Protein AF-A0A7X6AQC9-F1 (afdb_monomer_lite)

Foldseek 3Di:
DDDDDDDDLCQPPAQFVVVPNQAGDQPPFPDNDDPDDRSDGDVVSNVRSVCCVVPVVVVVVVVCVVVVHDD

pLDDT: mean 96.55, std 2.47, range [87.31, 98.81]

Sequence (71 aa):
LAVNFVLNYEEGAEYSIADGDGHTDASLSEVATPRVPRGDRDLGAESMFEYGSRVGFWRIHRLFRDHGLPL

Secondary structure (DSSP, 8-state):
----------TTSS--TTTT-SS---SSSS-SS-SS-TTS--HHHHHHHHHIIIIIHHHHHHHHHHTT---

Structure (mmCIF, N/CA/C/O backbone):
data_AF-A0A7X6AQC9-F1
#
_entry.id   AF-A0A7X6AQC9-F1
#
loop_
_atom_site.group_PDB
_atom_site.id
_atom_site.type_symbol
_atom_site.label_atom_id
_atom_site.label_alt_id
_atom_site.label_comp_id
_atom_site.label_asym_id
_atom_site.label_entity_id
_atom_site.label_seq_id
_atom_site.pdbx_PDB_ins_code
_atom_site.Cartn_x
_atom_site.Cartn_y
_atom_site.Cartn_z
_atom_site.occupancy
_atom_site.B_iso_or_equiv
_atom_site.auth_seq_id
_atom_site.auth_comp_id
_atom_site.auth_asym_id
_atom_site.auth_atom_id
_atom_site.pdbx_PDB_model_num
ATOM 1 N N . LEU A 1 1 ? -2.436 4.629 31.616 1.00 91.00 1 LEU A N 1
ATOM 2 C CA . LEU A 1 1 ? -1.783 4.241 30.348 1.00 91.00 1 LEU A CA 1
ATOM 3 C C . LEU A 1 1 ? -2.576 4.872 29.214 1.00 91.00 1 LEU A C 1
ATOM 5 O O . LEU A 1 1 ? -3.794 4.766 29.252 1.00 91.00 1 LEU A O 1
ATOM 9 N N . ALA A 1 2 ? -1.915 5.536 28.269 1.00 97.06 2 ALA A N 1
ATOM 10 C CA . ALA A 1 2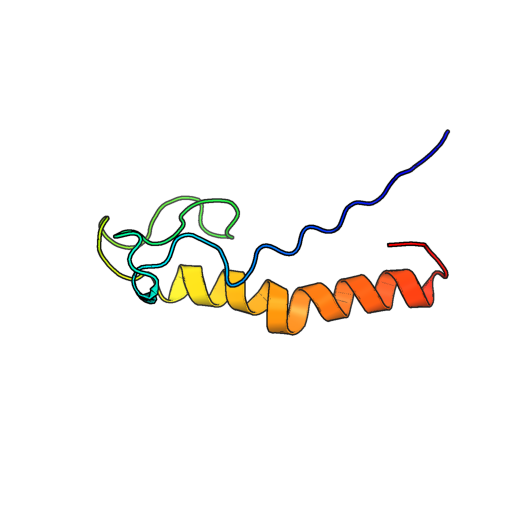 ? -2.528 5.995 27.024 1.00 97.06 2 ALA A CA 1
ATOM 11 C C . ALA A 1 2 ? -1.889 5.214 25.871 1.00 97.06 2 ALA A C 1
ATOM 13 O O . ALA A 1 2 ? -0.675 5.015 25.879 1.00 97.06 2 ALA A O 1
ATOM 14 N N . VAL A 1 3 ? -2.704 4.746 24.927 1.00 97.12 3 VAL A N 1
ATOM 15 C CA . VAL A 1 3 ? -2.254 3.981 23.757 1.00 97.12 3 VAL A CA 1
ATOM 16 C C . VAL A 1 3 ? -2.601 4.785 22.511 1.00 97.12 3 VAL A C 1
ATOM 18 O O . VAL A 1 3 ? -3.723 5.275 22.403 1.00 97.12 3 VAL A O 1
ATOM 21 N N . ASN A 1 4 ? -1.637 4.926 21.602 1.00 97.81 4 ASN A N 1
ATOM 22 C CA . ASN A 1 4 ? -1.808 5.593 20.317 1.00 97.81 4 ASN A CA 1
ATOM 23 C C . ASN A 1 4 ? -1.452 4.611 19.196 1.00 97.81 4 ASN A C 1
ATOM 25 O O . ASN A 1 4 ? -0.314 4.141 19.145 1.00 97.81 4 ASN A O 1
ATOM 29 N N . PHE A 1 5 ? -2.417 4.286 18.339 1.00 98.25 5 PHE A N 1
ATOM 30 C CA . PHE A 1 5 ? -2.187 3.454 17.161 1.00 98.25 5 PHE A CA 1
ATOM 31 C C . PHE A 1 5 ? -1.826 4.344 15.976 1.00 98.25 5 PHE A C 1
ATOM 33 O O . PHE A 1 5 ? -2.407 5.409 15.801 1.00 98.25 5 PHE A O 1
ATOM 40 N N . VAL A 1 6 ? -0.871 3.897 15.164 1.00 98.25 6 VAL A N 1
ATOM 41 C CA . VAL A 1 6 ? -0.472 4.582 13.933 1.00 98.25 6 VAL A CA 1
ATOM 42 C C . VAL A 1 6 ? -0.553 3.571 12.803 1.00 98.25 6 VAL A C 1
ATOM 44 O O . VAL A 1 6 ? 0.024 2.488 12.903 1.00 98.25 6 VAL A O 1
ATOM 47 N N . LEU A 1 7 ? -1.285 3.923 11.750 1.00 98.12 7 LEU A N 1
ATOM 48 C CA . LEU A 1 7 ? -1.326 3.173 10.504 1.00 98.12 7 LEU A CA 1
ATOM 49 C C . LEU A 1 7 ? -0.678 4.026 9.423 1.00 98.12 7 LEU A C 1
ATOM 51 O O . LEU A 1 7 ? -1.252 5.024 8.991 1.00 98.12 7 LEU A O 1
ATOM 55 N N . ASN A 1 8 ? 0.519 3.627 9.009 1.00 98.12 8 ASN A N 1
ATOM 56 C CA . ASN A 1 8 ? 1.159 4.226 7.851 1.00 98.12 8 ASN A CA 1
ATOM 57 C C . ASN A 1 8 ? 0.438 3.760 6.584 1.00 98.12 8 ASN A C 1
ATOM 59 O O . ASN A 1 8 ? -0.052 2.632 6.514 1.00 98.12 8 ASN A O 1
ATOM 63 N N . TYR A 1 9 ? 0.372 4.655 5.609 1.00 98.00 9 TYR A N 1
ATOM 64 C CA . TYR A 1 9 ? -0.068 4.361 4.256 1.00 98.00 9 TYR A CA 1
ATOM 65 C C . TYR A 1 9 ? 1.005 4.924 3.331 1.00 98.00 9 TYR A C 1
ATOM 67 O O . TYR A 1 9 ? 1.078 6.135 3.117 1.00 98.00 9 TYR A O 1
ATOM 75 N N . GLU A 1 10 ? 1.890 4.043 2.891 1.00 97.81 10 GLU A N 1
ATOM 76 C CA . GLU A 1 10 ? 3.095 4.370 2.116 1.00 97.81 10 GLU A CA 1
ATOM 77 C C . GLU A 1 10 ? 3.032 3.731 0.724 1.00 97.81 10 GLU A C 1
ATOM 79 O O . GLU A 1 10 ? 3.746 4.135 -0.188 1.00 97.81 10 GLU A O 1
ATOM 84 N N . GLU A 1 11 ? 2.138 2.757 0.549 1.00 98.25 11 GLU A N 1
ATOM 85 C CA . GLU A 1 11 ? 2.027 1.941 -0.645 1.00 98.25 11 GLU A CA 1
ATOM 86 C C . GLU A 1 11 ? 1.500 2.741 -1.845 1.00 98.25 11 GLU A C 1
ATOM 88 O O . GLU A 1 11 ? 0.402 3.309 -1.819 1.00 98.25 11 GLU A O 1
ATOM 93 N N . GLY A 1 12 ? 2.288 2.739 -2.920 1.00 97.44 12 GLY A N 1
ATOM 94 C CA . GLY A 1 12 ? 2.149 3.578 -4.107 1.00 97.44 12 GLY A CA 1
ATOM 95 C C . GLY A 1 12 ? 3.062 4.810 -4.117 1.00 97.44 12 GLY A C 1
ATOM 96 O O . GLY A 1 12 ? 2.982 5.593 -5.061 1.00 97.44 12 GLY A O 1
ATOM 97 N N . ALA A 1 13 ? 3.881 5.014 -3.081 1.00 97.00 13 ALA A N 1
ATOM 98 C CA . ALA A 1 13 ? 4.869 6.093 -2.995 1.00 97.00 13 ALA A CA 1
ATOM 99 C C . ALA A 1 13 ? 6.282 5.588 -2.644 1.00 97.00 13 ALA A C 1
ATOM 101 O O . ALA A 1 13 ? 7.182 6.396 -2.406 1.00 97.00 13 ALA A O 1
ATOM 102 N N . GLU A 1 14 ? 6.473 4.270 -2.582 1.00 97.19 14 GLU A N 1
ATOM 103 C CA . GLU A 1 14 ? 7.780 3.641 -2.450 1.00 97.19 14 GLU A CA 1
ATOM 104 C C . GLU A 1 14 ? 8.671 3.914 -3.666 1.00 97.19 14 GLU A C 1
ATOM 106 O O . GLU A 1 14 ? 8.189 4.270 -4.743 1.00 97.19 14 GLU A O 1
ATOM 111 N N . TYR A 1 15 ? 9.981 3.707 -3.510 1.00 96.94 15 TYR A N 1
ATOM 112 C CA . TYR A 1 15 ? 10.900 3.870 -4.631 1.00 96.94 15 TYR A CA 1
ATOM 113 C C . TYR A 1 15 ? 10.544 2.943 -5.793 1.00 96.94 15 TYR A C 1
ATOM 115 O O . TYR A 1 15 ? 10.471 1.718 -5.645 1.00 96.94 15 TYR A O 1
ATOM 123 N N . SER A 1 16 ? 10.379 3.542 -6.969 1.00 97.06 16 SER A N 1
ATOM 124 C CA . SER A 1 16 ? 9.814 2.879 -8.133 1.00 97.06 16 SER A CA 1
ATOM 125 C C . SER A 1 16 ? 10.571 3.245 -9.406 1.00 97.06 16 SER A C 1
ATOM 127 O O . SER A 1 16 ? 10.875 4.403 -9.710 1.00 97.06 16 SER A O 1
ATOM 129 N N . ILE A 1 17 ? 10.848 2.227 -10.224 1.00 97.44 17 ILE A N 1
ATOM 130 C CA . ILE A 1 17 ? 11.424 2.427 -11.558 1.00 97.44 17 ILE A CA 1
ATOM 131 C C . ILE A 1 17 ? 10.456 3.208 -12.454 1.00 97.44 17 ILE A C 1
ATOM 133 O O . ILE A 1 17 ? 10.902 4.024 -13.261 1.00 97.44 17 ILE A O 1
ATOM 137 N N . ALA A 1 18 ? 9.147 2.968 -12.320 1.00 95.94 18 ALA A N 1
ATOM 138 C CA . ALA A 1 18 ? 8.131 3.633 -13.133 1.00 95.94 18 ALA A CA 1
ATOM 139 C C . ALA A 1 18 ? 8.020 5.132 -12.816 1.00 95.94 18 ALA A C 1
ATOM 141 O O . ALA A 1 18 ? 7.726 5.916 -13.718 1.00 95.94 18 ALA A O 1
ATOM 142 N N . ASP A 1 19 ? 8.328 5.519 -11.577 1.00 97.25 19 ASP A N 1
ATOM 143 C CA . ASP A 1 19 ? 8.289 6.907 -11.106 1.00 97.25 19 ASP A CA 1
ATOM 144 C C . ASP A 1 19 ? 9.631 7.640 -11.279 1.00 97.25 19 ASP A C 1
ATOM 146 O O . ASP A 1 19 ? 9.734 8.845 -11.051 1.00 97.25 19 ASP A O 1
ATOM 150 N N . GLY A 1 20 ? 10.652 6.944 -11.793 1.00 97.44 20 GLY A N 1
ATOM 151 C CA . GLY A 1 20 ? 11.935 7.533 -12.175 1.00 97.44 20 GLY A CA 1
ATOM 152 C C . GLY A 1 20 ? 13.013 7.495 -11.090 1.00 97.44 20 GLY A C 1
ATOM 153 O O . GLY A 1 20 ? 14.069 8.101 -11.274 1.00 97.44 20 GLY A O 1
ATOM 154 N N . ASP A 1 21 ? 12.813 6.741 -10.007 1.00 97.69 21 ASP A N 1
ATOM 155 C CA . ASP A 1 21 ? 13.753 6.677 -8.876 1.00 97.69 21 ASP A CA 1
ATOM 156 C C . ASP A 1 21 ? 15.018 5.852 -9.161 1.00 97.69 21 ASP A C 1
ATOM 158 O O . ASP A 1 21 ? 15.961 5.810 -8.362 1.00 97.69 21 ASP A O 1
ATOM 162 N N . GLY A 1 22 ? 15.055 5.152 -10.297 1.00 97.12 22 GLY A N 1
ATOM 163 C CA . GLY A 1 22 ? 16.208 4.362 -10.736 1.00 97.12 22 GLY A CA 1
ATOM 164 C C . GLY A 1 22 ? 16.507 3.135 -9.866 1.00 97.12 22 GLY A C 1
ATOM 165 O O . GLY A 1 22 ? 17.554 2.508 -10.033 1.00 97.12 22 GLY A O 1
ATOM 166 N N . HIS A 1 23 ? 15.617 2.784 -8.937 1.00 96.00 23 HIS A N 1
ATOM 167 C CA . HIS A 1 23 ? 15.649 1.533 -8.188 1.00 96.00 23 HIS A CA 1
ATOM 168 C C . HIS A 1 23 ? 14.249 1.159 -7.686 1.00 96.00 23 HIS A C 1
ATOM 170 O O . HIS A 1 23 ? 13.379 2.017 -7.591 1.00 96.00 23 HIS A O 1
ATOM 176 N N . THR A 1 24 ? 14.063 -0.124 -7.377 1.00 96.44 24 THR A N 1
ATOM 177 C CA . THR A 1 24 ? 12.887 -0.621 -6.652 1.00 96.44 24 THR A CA 1
ATOM 178 C C . THR A 1 24 ? 13.165 -0.573 -5.149 1.00 96.44 24 THR A C 1
ATOM 180 O O . THR A 1 24 ? 14.300 -0.851 -4.738 1.00 96.44 24 THR A O 1
ATOM 183 N N . ASP A 1 25 ? 12.159 -0.249 -4.334 1.00 95.19 25 ASP A N 1
ATOM 184 C CA . ASP A 1 25 ? 12.269 -0.327 -2.877 1.00 95.19 25 ASP A CA 1
ATOM 185 C C . ASP A 1 25 ? 12.592 -1.760 -2.416 1.00 95.19 25 ASP A C 1
ATOM 187 O O . ASP A 1 25 ? 12.071 -2.752 -2.928 1.00 95.19 25 ASP A O 1
ATOM 191 N N . ALA A 1 26 ? 13.499 -1.867 -1.448 1.00 92.56 26 ALA A N 1
ATOM 192 C CA . ALA A 1 26 ? 13.984 -3.131 -0.899 1.00 92.56 26 ALA A CA 1
ATOM 193 C C . ALA A 1 26 ? 13.763 -3.239 0.617 1.00 92.56 26 ALA A C 1
ATOM 195 O O . ALA A 1 26 ? 14.259 -4.170 1.256 1.00 92.56 26 ALA A O 1
ATOM 196 N N . SER A 1 27 ? 13.068 -2.270 1.208 1.00 92.06 27 SER A N 1
ATOM 197 C CA . SER A 1 27 ? 12.775 -2.206 2.631 1.00 92.06 27 SER A CA 1
ATOM 198 C C . SER A 1 27 ? 11.359 -2.701 2.935 1.00 92.06 27 SER A C 1
ATOM 200 O O . SER A 1 27 ? 10.514 -2.792 2.051 1.00 92.06 27 SER A O 1
ATOM 202 N N . LEU A 1 28 ? 11.129 -3.086 4.197 1.00 94.12 28 LEU A N 1
ATOM 203 C CA . LEU A 1 28 ? 9.806 -3.384 4.774 1.00 94.12 28 LEU A CA 1
ATOM 204 C C . LEU A 1 28 ? 8.913 -4.354 3.968 1.00 94.12 28 LEU A C 1
ATOM 206 O O . LEU A 1 28 ? 7.693 -4.333 4.097 1.00 94.12 28 LEU A O 1
ATOM 210 N N . SER A 1 29 ? 9.525 -5.254 3.195 1.00 93.62 29 SER A N 1
ATOM 211 C CA . SER A 1 29 ? 8.841 -6.310 2.447 1.00 93.62 29 SER A CA 1
ATOM 212 C C . SER A 1 29 ? 9.069 -7.692 3.074 1.00 93.62 29 SER A C 1
ATOM 214 O O . SER A 1 29 ? 9.927 -7.864 3.942 1.00 93.62 29 SER A O 1
ATOM 216 N N . GLU A 1 30 ? 8.346 -8.714 2.605 1.00 95.31 30 GLU A N 1
ATOM 217 C CA . GLU A 1 30 ? 8.522 -10.111 3.054 1.00 95.31 30 GLU A CA 1
ATOM 218 C C . GLU A 1 30 ? 9.886 -10.706 2.656 1.00 95.31 30 GLU A C 1
ATOM 220 O O . GLU A 1 30 ? 10.249 -11.815 3.056 1.00 95.31 30 GLU A O 1
ATOM 225 N N . VAL A 1 31 ? 10.653 -10.001 1.822 1.00 93.62 31 VAL A N 1
ATOM 226 C CA . VAL A 1 31 ? 11.916 -10.480 1.272 1.00 93.62 31 VAL A CA 1
ATOM 227 C C . VAL A 1 31 ? 13.056 -9.653 1.837 1.00 93.62 31 VAL A C 1
ATOM 229 O O . VAL A 1 31 ? 13.204 -8.476 1.538 1.00 93.62 31 VAL A O 1
ATOM 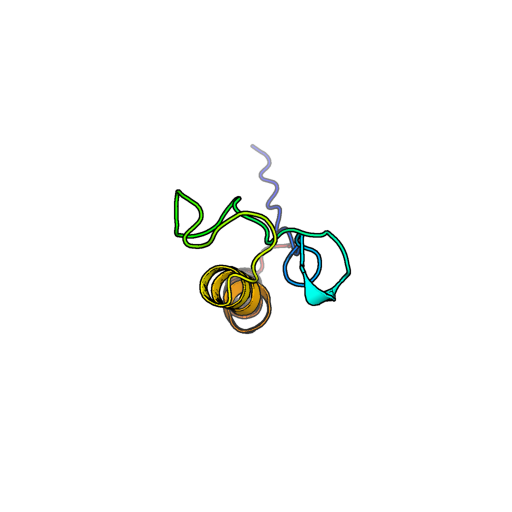232 N N . ALA A 1 32 ? 13.923 -10.304 2.610 1.00 89.88 32 ALA A N 1
ATOM 233 C CA . ALA A 1 32 ? 15.029 -9.637 3.295 1.00 89.88 32 ALA A CA 1
ATOM 234 C C . ALA A 1 32 ? 16.167 -9.161 2.370 1.00 89.88 32 ALA A C 1
ATOM 236 O O . ALA A 1 32 ? 17.096 -8.496 2.823 1.00 89.88 32 ALA A O 1
ATOM 237 N N . THR A 1 33 ? 16.179 -9.560 1.097 1.00 89.00 3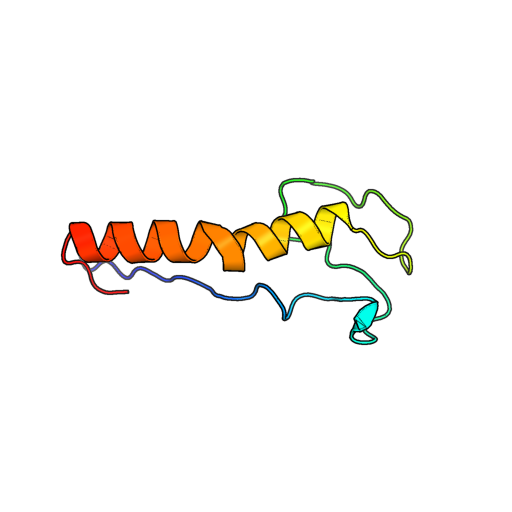3 THR A N 1
ATOM 238 C CA . THR A 1 33 ? 17.258 -9.233 0.155 1.00 89.00 33 THR A CA 1
ATOM 239 C C . THR A 1 33 ? 16.680 -8.991 -1.238 1.00 89.00 33 THR A C 1
ATOM 241 O O . THR A 1 33 ? 15.815 -9.770 -1.651 1.00 89.00 33 THR A O 1
ATOM 244 N N . PRO A 1 34 ? 17.152 -7.965 -1.978 1.00 87.31 34 PRO A N 1
ATOM 245 C CA . PRO A 1 34 ? 16.719 -7.716 -3.350 1.00 87.31 34 PRO A CA 1
ATOM 246 C C . PRO A 1 34 ? 16.812 -8.973 -4.217 1.00 87.31 34 PRO A C 1
ATOM 248 O O . PRO A 1 34 ? 17.809 -9.698 -4.158 1.00 87.31 34 PRO A O 1
ATOM 251 N N . ARG A 1 35 ? 15.781 -9.231 -5.027 1.00 92.25 35 ARG A N 1
ATOM 252 C CA . ARG A 1 35 ? 15.751 -10.395 -5.930 1.00 92.25 35 ARG A CA 1
ATOM 253 C C . ARG A 1 35 ? 16.275 -10.078 -7.325 1.00 92.25 35 ARG A C 1
ATOM 255 O O . ARG A 1 35 ? 16.573 -11.001 -8.079 1.00 92.25 35 ARG A O 1
ATOM 262 N N . VAL A 1 36 ? 16.403 -8.794 -7.649 1.00 94.62 36 VAL A N 1
ATOM 263 C CA . VAL A 1 36 ? 16.903 -8.290 -8.931 1.00 94.62 36 VAL A CA 1
ATOM 264 C C . VAL A 1 36 ? 18.093 -7.342 -8.714 1.00 94.62 36 VAL A C 1
ATOM 266 O O . VAL A 1 36 ? 18.237 -6.771 -7.626 1.00 94.62 36 VAL A O 1
ATOM 269 N N . PRO A 1 37 ? 18.971 -7.167 -9.717 1.00 94.94 37 PRO A N 1
ATOM 270 C CA . PRO A 1 37 ? 20.010 -6.142 -9.692 1.00 94.94 37 PRO A CA 1
ATOM 271 C C . PRO A 1 37 ? 19.447 -4.731 -9.481 1.00 94.94 37 PRO A C 1
ATOM 273 O O . PRO A 1 37 ? 18.331 -4.411 -9.884 1.00 94.94 37 PRO A O 1
ATOM 276 N N . ARG A 1 38 ? 20.246 -3.837 -8.890 1.00 94.00 38 ARG A N 1
ATOM 277 C CA . ARG A 1 38 ? 19.861 -2.426 -8.763 1.00 94.00 38 ARG A CA 1
ATOM 278 C C . ARG A 1 38 ? 19.674 -1.802 -10.150 1.00 94.00 38 ARG A C 1
ATOM 280 O O . ARG A 1 38 ? 20.557 -1.926 -10.993 1.00 94.00 38 ARG A O 1
ATOM 287 N N . GLY A 1 39 ? 18.574 -1.077 -10.329 1.00 96.00 39 GLY A N 1
ATOM 288 C CA . GLY A 1 39 ? 18.186 -0.479 -11.609 1.00 96.00 39 GLY A CA 1
ATOM 289 C C . GLY A 1 39 ? 17.158 -1.309 -12.374 1.00 96.00 39 GLY A C 1
ATOM 290 O O . GLY A 1 39 ? 16.490 -0.767 -13.250 1.00 96.00 39 GLY A O 1
ATOM 291 N N . ASP A 1 40 ? 16.973 -2.575 -11.994 1.00 97.12 40 ASP A N 1
ATOM 292 C CA . ASP A 1 40 ? 15.913 -3.411 -12.536 1.00 97.12 40 ASP A CA 1
ATOM 293 C C . ASP A 1 40 ? 14.633 -3.281 -11.701 1.00 97.12 40 ASP A C 1
ATOM 295 O O . ASP A 1 40 ? 14.644 -2.975 -10.501 1.00 97.12 40 ASP A O 1
ATOM 299 N N . ARG A 1 41 ? 13.507 -3.519 -12.370 1.00 96.94 41 ARG A N 1
ATOM 300 C CA . ARG A 1 41 ? 12.174 -3.503 -11.772 1.00 96.94 41 ARG A CA 1
ATOM 301 C C . ARG A 1 41 ? 11.890 -4.840 -11.082 1.00 96.94 41 ARG A C 1
ATOM 303 O O . ARG A 1 41 ? 11.913 -5.878 -11.745 1.00 96.94 41 ARG A O 1
ATOM 310 N N . ASP A 1 42 ? 11.588 -4.821 -9.785 1.00 97.00 42 ASP A N 1
ATOM 311 C CA . ASP A 1 42 ? 11.188 -6.016 -9.028 1.00 97.00 42 ASP A CA 1
ATOM 312 C C . ASP A 1 42 ? 9.662 -6.074 -8.873 1.00 97.00 42 ASP A C 1
ATOM 314 O O . ASP A 1 42 ? 9.086 -5.545 -7.926 1.00 97.00 42 ASP A O 1
ATOM 318 N N . LEU A 1 43 ? 8.992 -6.771 -9.795 1.00 96.50 43 LEU A N 1
ATOM 319 C CA . LEU A 1 43 ? 7.533 -6.948 -9.746 1.00 96.50 43 LEU A CA 1
ATOM 320 C C . LEU A 1 43 ? 7.064 -7.721 -8.504 1.00 96.50 43 LEU A C 1
ATOM 322 O O . LEU A 1 43 ? 5.902 -7.628 -8.113 1.00 96.50 43 LEU A O 1
ATOM 326 N N . GLY A 1 44 ? 7.949 -8.517 -7.895 1.00 96.25 44 GLY A N 1
ATOM 327 C CA . GLY A 1 44 ? 7.652 -9.189 -6.638 1.00 96.25 44 GLY A CA 1
ATOM 328 C C . GLY A 1 44 ? 7.562 -8.188 -5.492 1.00 96.25 44 GLY A C 1
ATOM 329 O O . GLY A 1 44 ? 6.631 -8.278 -4.696 1.00 96.25 44 GLY A O 1
ATOM 330 N N . ALA A 1 45 ? 8.497 -7.235 -5.435 1.00 96.19 45 ALA A N 1
ATOM 331 C CA . ALA A 1 45 ? 8.480 -6.144 -4.464 1.00 96.19 45 ALA A CA 1
ATOM 332 C C . ALA A 1 45 ? 7.235 -5.262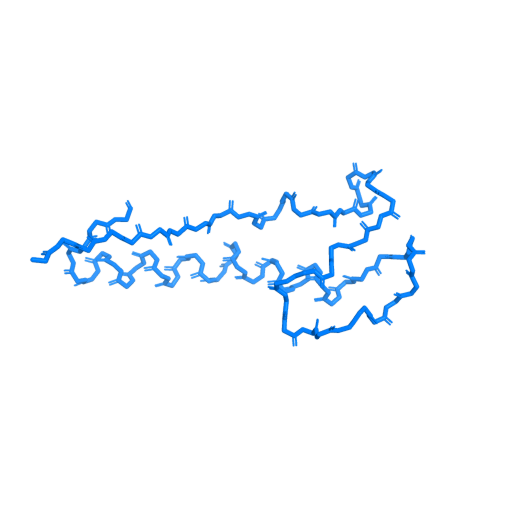 -4.616 1.00 96.19 45 ALA A C 1
ATOM 334 O O . ALA A 1 45 ? 6.489 -5.098 -3.652 1.00 96.19 45 ALA A O 1
ATOM 335 N N . GLU A 1 46 ? 6.945 -4.806 -5.835 1.00 97.00 46 GLU A N 1
ATOM 336 C CA . GLU A 1 46 ? 5.758 -3.991 -6.132 1.00 97.00 46 GLU A CA 1
ATOM 337 C C . GLU A 1 46 ? 4.463 -4.707 -5.735 1.00 97.00 46 GLU A C 1
ATOM 339 O O . GLU A 1 46 ? 3.616 -4.144 -5.047 1.00 97.00 46 GLU A O 1
ATOM 344 N N . SER A 1 47 ? 4.330 -5.997 -6.068 1.00 97.12 47 SER A N 1
ATOM 345 C CA . SER A 1 47 ? 3.146 -6.775 -5.691 1.00 97.12 47 SER A CA 1
ATOM 346 C C . SER A 1 47 ? 2.945 -6.869 -4.171 1.00 97.12 47 SER A C 1
ATOM 348 O O . SER A 1 47 ? 1.806 -7.051 -3.728 1.00 97.12 47 SER A O 1
ATOM 350 N N . MET A 1 48 ? 4.012 -6.791 -3.368 1.00 97.56 48 MET A N 1
ATOM 351 C CA . MET A 1 48 ? 3.907 -6.790 -1.906 1.00 97.56 48 MET A CA 1
ATOM 352 C C . MET A 1 48 ? 3.394 -5.444 -1.379 1.00 97.56 48 MET A C 1
ATOM 354 O O . MET A 1 48 ? 2.489 -5.449 -0.544 1.00 97.56 48 MET A O 1
ATOM 358 N N . PHE A 1 49 ? 3.881 -4.317 -1.907 1.00 97.75 49 PHE A N 1
ATOM 359 C CA . PHE A 1 49 ? 3.327 -2.989 -1.600 1.00 97.75 49 PHE A CA 1
ATOM 360 C C . PHE A 1 49 ? 1.864 -2.882 -2.057 1.00 97.75 49 PHE A C 1
ATOM 362 O O . PHE A 1 49 ? 0.978 -2.503 -1.290 1.00 97.75 49 PHE A O 1
ATOM 369 N N . GLU A 1 50 ? 1.545 -3.345 -3.265 1.00 98.38 50 GLU A N 1
ATOM 370 C CA . GLU A 1 50 ? 0.170 -3.363 -3.771 1.00 98.38 50 GLU A CA 1
ATOM 371 C C . GLU A 1 50 ? -0.793 -4.137 -2.859 1.00 98.38 50 GLU A C 1
ATOM 373 O O . GLU A 1 50 ? -1.967 -3.779 -2.742 1.00 98.38 50 GLU A O 1
ATOM 378 N N . TYR A 1 51 ? -0.339 -5.197 -2.186 1.00 98.62 51 TY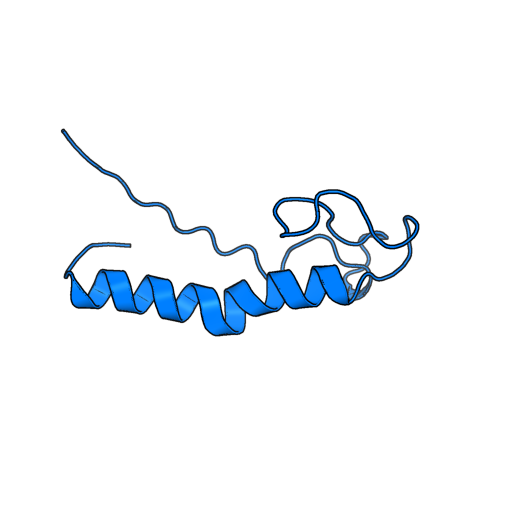R A N 1
ATOM 379 C CA . TYR A 1 51 ? -1.189 -5.908 -1.234 1.00 98.62 51 TYR A CA 1
ATOM 380 C C . TYR A 1 51 ? -1.625 -5.012 -0.068 1.00 98.62 51 TYR A C 1
ATOM 382 O O . TYR A 1 51 ? -2.784 -5.096 0.357 1.00 98.62 51 TYR A O 1
ATOM 390 N N . GLY A 1 52 ? -0.737 -4.148 0.425 1.00 98.56 52 GLY A N 1
ATOM 391 C CA . GLY A 1 52 ? -1.022 -3.179 1.480 1.00 98.56 52 GLY A CA 1
ATOM 392 C C . GLY A 1 52 ? -2.194 -2.268 1.121 1.00 98.56 52 GLY A C 1
ATOM 393 O O . GLY A 1 52 ? -3.229 -2.296 1.793 1.00 98.56 52 GLY A O 1
ATOM 394 N N . SER A 1 53 ? -2.116 -1.576 -0.016 1.00 98.44 53 SER A N 1
ATOM 395 C CA . SER A 1 53 ? -3.176 -0.667 -0.482 1.00 98.44 53 SER A CA 1
ATOM 396 C C . SER A 1 53 ? -4.459 -1.386 -0.924 1.00 98.44 53 SER A C 1
ATOM 398 O O . SER A 1 53 ? -5.575 -0.924 -0.660 1.00 98.44 53 SER A O 1
ATOM 400 N N . ARG A 1 54 ? -4.340 -2.550 -1.575 1.00 98.75 54 ARG A N 1
ATOM 401 C CA . ARG A 1 54 ? -5.492 -3.267 -2.154 1.00 98.75 54 ARG A CA 1
ATOM 402 C C . ARG A 1 54 ? -6.257 -4.107 -1.138 1.00 98.75 54 ARG A C 1
ATOM 404 O O . ARG A 1 54 ? -7.467 -4.283 -1.281 1.00 98.75 54 ARG A O 1
ATOM 411 N N . VAL A 1 55 ? -5.572 -4.665 -0.139 1.00 98.81 55 VAL A N 1
ATOM 412 C CA . VAL A 1 55 ? -6.143 -5.655 0.790 1.00 98.81 55 VAL A CA 1
ATOM 413 C C . VAL A 1 55 ? -5.846 -5.315 2.250 1.00 98.81 55 VAL A C 1
ATOM 415 O O . VAL A 1 55 ? -6.772 -5.324 3.068 1.00 98.81 55 VAL A O 1
ATOM 418 N N . GLY A 1 56 ? -4.583 -5.040 2.584 1.00 98.50 56 GLY A N 1
ATOM 419 C CA . GLY A 1 56 ? -4.095 -4.847 3.952 1.00 98.50 56 GLY A CA 1
ATOM 420 C C . GLY A 1 56 ? -4.802 -3.709 4.684 1.00 98.50 56 GLY A C 1
ATOM 421 O O . GLY A 1 56 ? -5.425 -3.942 5.725 1.00 98.50 56 GLY A O 1
ATOM 422 N N . PHE A 1 57 ? -4.802 -2.516 4.088 1.00 98.62 57 PHE A N 1
ATOM 423 C CA . PHE A 1 57 ? -5.434 -1.313 4.624 1.00 98.62 57 PHE A CA 1
ATOM 424 C C . PHE A 1 57 ? -6.897 -1.565 4.990 1.00 98.62 57 PHE A C 1
ATOM 426 O O . PHE A 1 57 ? -7.316 -1.362 6.128 1.00 98.62 57 PHE A O 1
ATOM 433 N N . TRP A 1 58 ? -7.680 -2.101 4.051 1.00 98.56 58 TRP A N 1
ATOM 434 C CA . TRP A 1 58 ? -9.106 -2.332 4.267 1.00 98.56 58 TRP A CA 1
ATOM 435 C C . TRP A 1 58 ? -9.385 -3.367 5.353 1.00 98.56 58 TRP A C 1
ATOM 437 O O . TRP A 1 58 ? -10.401 -3.269 6.046 1.00 98.56 58 TRP A O 1
ATOM 447 N N . ARG A 1 59 ? -8.510 -4.368 5.512 1.00 98.75 59 ARG A N 1
ATOM 448 C CA . ARG A 1 59 ? -8.621 -5.342 6.602 1.00 98.75 59 ARG A CA 1
ATOM 449 C C . ARG A 1 59 ? -8.401 -4.669 7.956 1.00 98.75 59 ARG A C 1
ATOM 451 O O . ARG A 1 59 ? -9.216 -4.877 8.851 1.00 98.75 59 ARG A O 1
ATOM 458 N N . ILE A 1 60 ? -7.351 -3.861 8.091 1.00 98.62 60 ILE A N 1
ATOM 459 C CA . ILE A 1 60 ? -7.015 -3.176 9.348 1.00 98.62 60 ILE A CA 1
ATOM 460 C C . ILE A 1 60 ? -8.066 -2.110 9.679 1.00 98.62 60 ILE A C 1
ATOM 462 O O . ILE A 1 60 ? -8.592 -2.091 10.788 1.00 98.62 60 ILE A O 1
ATOM 466 N N . HIS A 1 61 ? -8.459 -1.285 8.707 1.00 98.31 61 HIS A N 1
ATOM 467 C CA . HIS A 1 61 ? -9.486 -0.260 8.894 1.00 98.31 61 HIS A CA 1
ATOM 468 C C . HIS A 1 61 ? -10.823 -0.856 9.372 1.00 98.31 61 HIS A C 1
ATOM 470 O O . HIS A 1 61 ? -11.456 -0.320 10.284 1.00 98.31 61 HIS A O 1
ATOM 476 N N . ARG A 1 62 ? -11.254 -1.997 8.806 1.00 98.50 62 ARG A N 1
ATOM 477 C CA . ARG A 1 62 ? -12.450 -2.708 9.298 1.00 98.50 62 ARG A CA 1
ATOM 478 C C . ARG A 1 62 ? -12.270 -3.220 10.724 1.00 98.50 62 ARG A C 1
ATOM 480 O O . ARG A 1 62 ? -13.163 -3.011 11.533 1.00 98.50 62 ARG A O 1
ATOM 487 N N . LEU A 1 63 ? -11.117 -3.808 11.049 1.00 98.69 63 LEU A N 1
ATOM 488 C CA . LEU A 1 63 ? -10.836 -4.313 12.395 1.00 98.69 63 LEU A CA 1
ATOM 489 C C . LEU A 1 63 ? -11.002 -3.224 13.467 1.00 98.69 63 LEU A C 1
ATOM 491 O O . LEU A 1 63 ? -11.615 -3.478 14.502 1.00 98.69 63 LEU A O 1
ATOM 495 N N . PHE A 1 64 ? -10.500 -2.014 13.215 1.00 98.62 64 PHE A N 1
ATOM 496 C CA . PHE A 1 64 ? -10.654 -0.891 14.144 1.00 98.62 64 PHE A CA 1
ATOM 497 C C . PHE A 1 64 ? -12.102 -0.407 14.247 1.00 98.62 64 PHE A C 1
ATOM 499 O O . PHE A 1 64 ? -12.585 -0.195 15.360 1.00 98.62 64 PHE A O 1
ATOM 506 N N . ARG A 1 65 ? -12.825 -0.303 13.119 1.00 98.31 65 ARG A N 1
ATOM 507 C CA . ARG A 1 65 ? -14.263 0.023 13.143 1.00 98.31 65 ARG A CA 1
ATOM 508 C C . ARG A 1 65 ? -15.071 -0.989 13.946 1.00 98.31 65 ARG A C 1
ATOM 510 O O . ARG A 1 65 ? -15.909 -0.570 14.740 1.00 98.31 65 ARG A O 1
ATOM 517 N N . ASP A 1 66 ? -14.815 -2.281 13.764 1.00 98.62 66 ASP A N 1
ATOM 518 C CA . ASP A 1 66 ? -15.555 -3.357 14.434 1.00 98.62 66 ASP A CA 1
ATOM 519 C C . ASP A 1 66 ? -15.358 -3.329 15.959 1.00 98.62 66 ASP A C 1
ATOM 521 O O . ASP A 1 66 ? -16.256 -3.708 16.709 1.00 98.62 66 ASP A O 1
ATOM 525 N N . HIS A 1 67 ? -14.215 -2.818 16.428 1.00 98.44 67 HIS A N 1
ATOM 526 C CA . HIS A 1 67 ? -13.915 -2.636 17.852 1.00 98.44 67 HIS A CA 1
ATOM 527 C C . HIS A 1 67 ? -14.244 -1.229 18.379 1.00 98.44 67 HIS A C 1
ATOM 529 O O . HIS A 1 67 ? -14.008 -0.952 19.555 1.00 98.44 67 HIS A O 1
ATOM 535 N N . GLY A 1 68 ? -14.770 -0.329 17.540 1.00 98.25 68 GLY A N 1
ATOM 536 C CA . GLY A 1 68 ? -15.043 1.059 17.920 1.00 98.25 68 GLY A CA 1
ATOM 537 C C . GLY A 1 68 ? -13.791 1.844 18.331 1.00 98.25 68 GLY A C 1
ATOM 538 O O . GLY A 1 68 ? -13.886 2.748 19.161 1.00 98.25 68 GLY A O 1
ATOM 539 N N . LEU A 1 69 ? -12.621 1.485 17.791 1.00 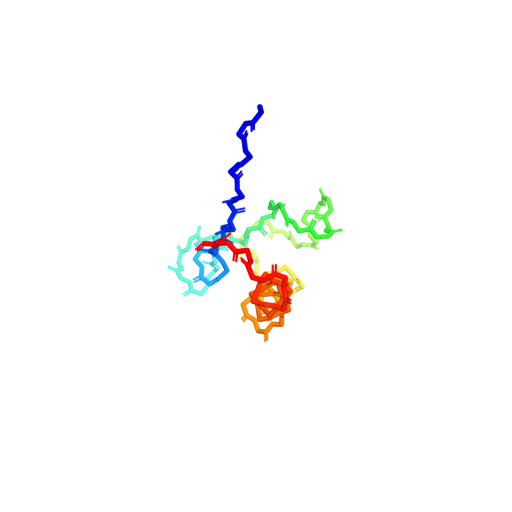98.31 69 LEU A N 1
ATOM 540 C CA . LEU A 1 69 ? -11.341 2.123 18.102 1.00 98.31 69 LEU A CA 1
ATOM 541 C C . LEU A 1 69 ? -11.004 3.229 17.088 1.00 98.31 69 LEU A C 1
ATOM 543 O O . LEU A 1 69 ? -11.311 3.078 15.903 1.00 98.31 69 LEU A O 1
ATOM 547 N N . PRO A 1 70 ? -10.354 4.324 17.526 1.00 96.81 70 PRO A N 1
ATOM 548 C CA . PRO A 1 70 ? -9.865 5.359 16.623 1.00 96.81 70 PRO A CA 1
ATOM 549 C C . PRO A 1 70 ? -8.619 4.895 15.855 1.00 96.81 70 PRO A C 1
ATOM 551 O O . PRO A 1 70 ? -7.789 4.159 16.397 1.00 96.81 70 PRO A O 1
ATOM 554 N N . LEU A 1 71 ? -8.510 5.373 14.614 1.00 92.81 71 LEU A N 1
ATOM 555 C CA . LEU A 1 71 ? -7.374 5.245 13.699 1.00 92.81 71 LEU A CA 1
ATOM 556 C C . LEU A 1 71 ? -7.078 6.609 13.079 1.00 92.81 71 LEU A C 1
ATOM 558 O O . LEU A 1 71 ? -8.069 7.306 12.755 1.00 92.81 71 LEU A O 1
#

Radius of gyration: 15.18 Å; chains: 1; bounding box: 36×18×44 Å